Pr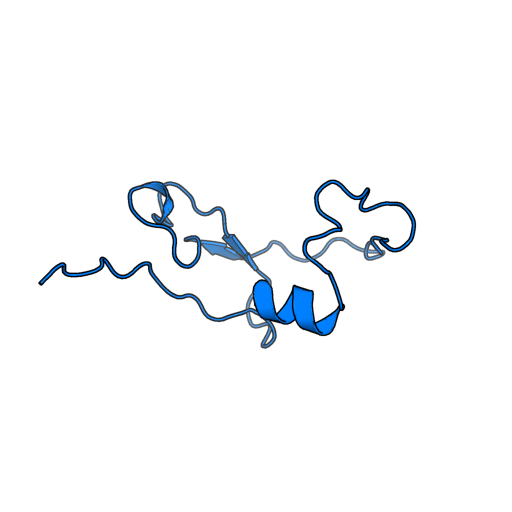otein AF-A0A399SWW2-F1 (afdb_monomer_lite)

Structure (mmCIF, N/CA/C/O backbone):
data_AF-A0A399SWW2-F1
#
_entry.id   AF-A0A399SWW2-F1
#
loop_
_atom_site.group_PDB
_atom_site.id
_atom_site.type_symbol
_atom_site.label_atom_id
_atom_site.label_alt_id
_atom_site.label_comp_id
_atom_site.label_asym_id
_atom_site.label_entity_id
_atom_site.label_seq_id
_atom_site.pdbx_PDB_ins_code
_atom_site.Cartn_x
_atom_site.Cartn_y
_atom_site.Cartn_z
_atom_site.occupancy
_atom_site.B_iso_or_equiv
_atom_site.auth_seq_id
_atom_site.auth_comp_id
_atom_site.auth_asym_id
_atom_site.auth_atom_id
_atom_site.pdbx_PDB_model_num
ATOM 1 N N . GLY A 1 1 ? -0.298 -7.335 -1.526 1.00 94.62 1 GLY A N 1
ATOM 2 C CA . GLY A 1 1 ? 0.557 -6.909 -0.388 1.00 94.62 1 GLY A CA 1
ATOM 3 C C . GLY A 1 1 ? 1.869 -6.377 -0.933 1.00 94.62 1 GLY A C 1
ATOM 4 O O . GLY A 1 1 ? 2.298 -6.928 -1.937 1.00 94.62 1 GLY A O 1
ATOM 5 N N . PRO A 1 2 ? 2.501 -5.358 -0.323 1.00 95.62 2 PRO A N 1
ATOM 6 C CA . PRO A 1 2 ? 3.482 -4.499 -1.003 1.00 95.62 2 PRO A CA 1
ATOM 7 C C . PRO A 1 2 ? 4.703 -5.255 -1.543 1.00 95.62 2 PRO A C 1
ATOM 9 O O . PRO A 1 2 ? 4.944 -5.237 -2.741 1.00 95.62 2 PRO A O 1
ATOM 12 N N . ALA A 1 3 ? 5.402 -6.028 -0.705 1.00 95.31 3 ALA A N 1
ATOM 13 C CA . ALA A 1 3 ? 6.567 -6.799 -1.157 1.00 95.31 3 ALA A CA 1
ATOM 14 C C . ALA A 1 3 ? 6.209 -7.887 -2.188 1.00 95.31 3 ALA A C 1
ATOM 16 O O . ALA A 1 3 ? 6.955 -8.125 -3.129 1.00 95.31 3 ALA A O 1
ATOM 17 N N . ARG A 1 4 ? 5.042 -8.534 -2.044 1.00 97.44 4 ARG A N 1
ATOM 18 C CA . ARG A 1 4 ? 4.570 -9.533 -3.021 1.00 97.44 4 ARG A CA 1
ATOM 19 C C . ARG A 1 4 ? 4.222 -8.903 -4.368 1.00 97.44 4 ARG A C 1
ATOM 21 O O . ARG A 1 4 ? 4.418 -9.554 -5.381 1.00 97.44 4 ARG A O 1
ATOM 28 N N . LEU A 1 5 ? 3.709 -7.671 -4.368 1.00 96.50 5 LEU A N 1
ATOM 29 C CA . LEU A 1 5 ? 3.418 -6.923 -5.590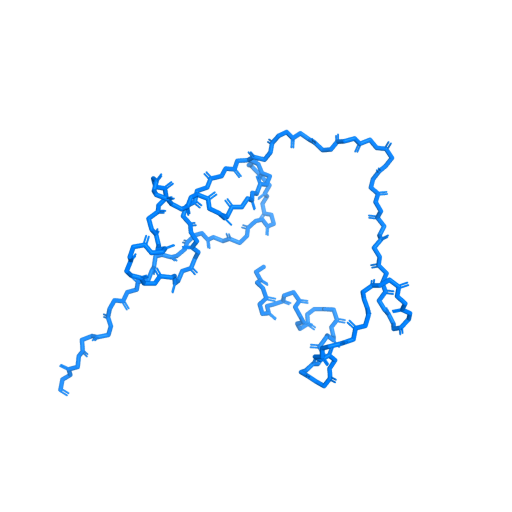 1.00 96.50 5 LEU A CA 1
ATOM 30 C C . LEU A 1 5 ? 4.711 -6.595 -6.340 1.00 96.50 5 LEU A C 1
ATOM 32 O O . LEU A 1 5 ? 4.794 -6.891 -7.523 1.00 96.50 5 LEU A O 1
ATOM 36 N N . ALA A 1 6 ? 5.725 -6.074 -5.640 1.00 97.00 6 ALA A N 1
ATOM 37 C CA . ALA A 1 6 ? 7.031 -5.798 -6.239 1.00 97.00 6 ALA A CA 1
ATOM 38 C C . ALA A 1 6 ? 7.635 -7.056 -6.886 1.00 97.00 6 ALA A C 1
ATOM 40 O O . ALA A 1 6 ? 8.043 -7.017 -8.039 1.00 97.00 6 ALA A O 1
ATOM 41 N N . VAL A 1 7 ? 7.593 -8.200 -6.189 1.00 98.12 7 VAL A N 1
ATOM 42 C CA . VAL A 1 7 ? 8.046 -9.487 -6.746 1.00 98.12 7 VAL A CA 1
ATOM 43 C C . VAL A 1 7 ? 7.219 -9.912 -7.962 1.00 98.12 7 VAL A C 1
ATOM 45 O O . VAL A 1 7 ? 7.792 -10.313 -8.967 1.00 98.12 7 VAL A O 1
ATOM 48 N N . ALA A 1 8 ? 5.887 -9.830 -7.889 1.00 98.00 8 ALA A N 1
ATOM 49 C CA . ALA A 1 8 ? 5.004 -10.258 -8.976 1.00 98.00 8 ALA A CA 1
ATOM 50 C C . ALA A 1 8 ? 5.188 -9.430 -10.257 1.00 98.00 8 ALA A C 1
ATOM 52 O O . ALA A 1 8 ? 5.054 -9.971 -11.349 1.00 98.00 8 ALA A O 1
ATOM 53 N N . LEU A 1 9 ? 5.503 -8.141 -10.113 1.00 96.31 9 LEU A N 1
ATOM 54 C CA . LEU A 1 9 ? 5.778 -7.232 -11.226 1.00 96.31 9 LEU A CA 1
ATOM 55 C C . LEU A 1 9 ? 7.255 -7.218 -11.649 1.00 96.31 9 LEU A C 1
ATOM 57 O O . LEU A 1 9 ? 7.596 -6.551 -12.617 1.00 96.31 9 LEU A O 1
ATOM 61 N N . GLY A 1 10 ? 8.133 -7.932 -10.938 1.00 97.19 10 GLY A N 1
ATOM 62 C CA . GLY A 1 10 ? 9.565 -7.940 -11.225 1.00 97.19 10 GLY A CA 1
ATOM 63 C C . GLY A 1 10 ? 10.265 -6.607 -10.946 1.00 97.19 10 GLY A C 1
ATOM 64 O O . GLY A 1 10 ? 11.244 -6.315 -11.617 1.00 97.19 10 GLY A O 1
ATOM 65 N N . ILE A 1 11 ? 9.785 -5.822 -9.975 1.00 97.31 11 ILE A N 1
ATOM 66 C CA . ILE A 1 11 ? 10.346 -4.517 -9.588 1.00 97.31 11 ILE A CA 1
ATOM 67 C C . ILE A 1 11 ? 11.570 -4.736 -8.682 1.00 97.31 11 ILE A C 1
ATOM 69 O O . ILE A 1 11 ? 11.400 -5.177 -7.535 1.00 97.31 11 ILE A O 1
ATOM 73 N N . PRO A 1 12 ? 12.799 -4.460 -9.153 1.00 96.88 12 PRO A N 1
ATOM 74 C CA . PRO A 1 12 ? 14.007 -4.601 -8.355 1.00 96.88 12 PRO A CA 1
ATOM 75 C C . PRO A 1 12 ? 14.254 -3.362 -7.482 1.00 96.88 12 PRO A C 1
ATOM 77 O O . PRO A 1 12 ? 13.714 -2.285 -7.708 1.00 96.88 12 PRO A O 1
ATOM 80 N N . LEU A 1 13 ? 15.149 -3.492 -6.498 1.00 96.88 13 LEU A N 1
ATOM 81 C CA . LEU A 1 13 ? 15.582 -2.353 -5.678 1.00 96.88 13 LEU A CA 1
ATOM 82 C C . LEU A 1 13 ? 16.363 -1.300 -6.487 1.00 96.88 13 LEU A C 1
ATOM 84 O O . LEU A 1 13 ? 16.395 -0.140 -6.099 1.00 96.88 13 LEU A O 1
ATOM 88 N N . SER A 1 14 ? 16.993 -1.697 -7.598 1.00 97.75 14 SER A N 1
ATOM 89 C CA . SER A 1 14 ? 17.746 -0.795 -8.483 1.00 97.75 14 SER A CA 1
ATOM 90 C C . SER A 1 14 ? 16.885 0.266 -9.161 1.00 97.75 14 SER A C 1
ATOM 92 O O . SER A 1 14 ? 17.436 1.225 -9.688 1.00 97.75 14 SER A O 1
ATOM 94 N N . ASP A 1 15 ? 15.565 0.095 -9.138 1.00 97.31 15 ASP A N 1
ATOM 95 C CA . ASP A 1 15 ? 14.617 1.019 -9.754 1.00 97.31 15 ASP A CA 1
ATOM 96 C C . ASP A 1 15 ? 14.185 2.128 -8.783 1.00 97.31 15 ASP A C 1
ATOM 98 O O . ASP A 1 15 ? 13.272 2.899 -9.073 1.00 97.31 15 ASP A O 1
ATOM 102 N N . ASP A 1 16 ? 14.835 2.234 -7.620 1.00 97.00 16 ASP A N 1
ATOM 103 C CA . ASP A 1 16 ? 14.642 3.365 -6.718 1.00 97.00 16 ASP A CA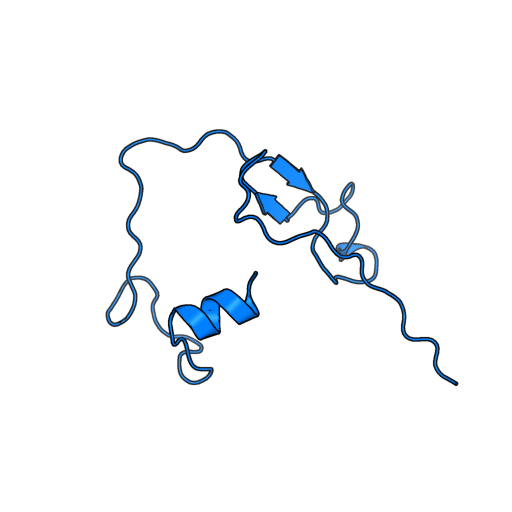 1
ATOM 104 C C . ASP A 1 16 ? 14.929 4.696 -7.435 1.00 97.00 16 ASP A C 1
ATOM 106 O O . ASP A 1 16 ? 15.962 4.878 -8.082 1.00 97.00 16 ASP A O 1
ATOM 110 N N . GLY A 1 17 ? 13.979 5.626 -7.340 1.00 96.69 17 GLY A N 1
ATOM 111 C CA . GLY A 1 17 ? 14.013 6.904 -8.053 1.00 96.69 17 GLY A CA 1
ATOM 112 C C . GLY A 1 17 ? 13.623 6.851 -9.536 1.00 96.69 17 GLY A C 1
ATOM 113 O O . GLY A 1 17 ? 13.634 7.902 -10.180 1.00 96.69 17 GLY A O 1
ATOM 114 N N . ALA A 1 18 ? 13.261 5.687 -10.089 1.00 96.94 18 ALA A N 1
ATOM 115 C CA . ALA A 1 18 ? 12.768 5.602 -11.461 1.00 96.94 18 ALA A CA 1
ATOM 116 C C . ALA A 1 18 ? 11.471 6.422 -11.650 1.00 96.94 18 ALA A C 1
ATOM 118 O O . ALA A 1 18 ? 10.614 6.443 -10.758 1.00 96.94 18 ALA A O 1
ATOM 119 N N . PRO A 1 19 ? 11.298 7.090 -12.806 1.00 96.44 19 PRO A N 1
ATOM 120 C CA . PRO A 1 19 ? 10.035 7.735 -13.143 1.00 96.44 19 PRO A CA 1
ATOM 121 C C . PRO A 1 19 ? 8.926 6.685 -13.273 1.00 96.44 19 PRO A C 1
ATOM 123 O O . PRO A 1 19 ? 9.145 5.597 -13.803 1.00 96.44 19 PRO A O 1
ATOM 126 N N . LEU A 1 20 ? 7.726 7.015 -12.796 1.00 93.81 20 LEU A N 1
ATOM 127 C CA . LEU A 1 20 ? 6.574 6.105 -12.845 1.00 93.81 20 LEU A CA 1
ATOM 128 C C . LEU A 1 20 ? 5.711 6.297 -14.105 1.00 93.81 20 LEU A C 1
ATOM 130 O O . LEU A 1 20 ? 4.818 5.497 -14.374 1.00 93.81 20 LEU A O 1
ATOM 134 N N 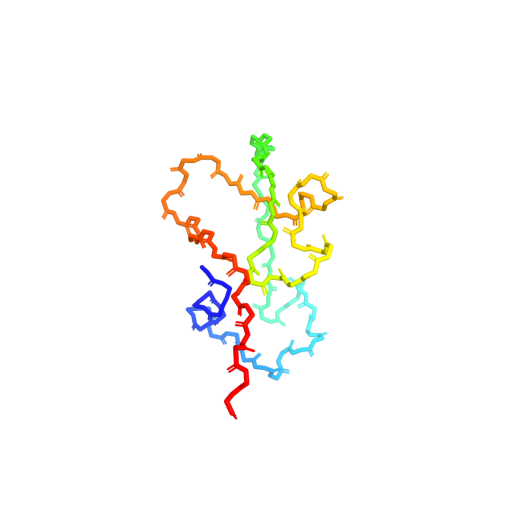. ASP A 1 21 ? 5.975 7.357 -14.862 1.00 95.31 21 ASP A N 1
ATOM 135 C CA . ASP A 1 21 ? 5.303 7.771 -16.095 1.00 95.31 21 ASP A CA 1
ATOM 136 C C . ASP A 1 21 ? 6.191 7.596 -17.341 1.00 95.31 21 ASP A C 1
ATOM 138 O O . ASP A 1 21 ? 5.919 8.164 -18.399 1.00 95.31 21 ASP A O 1
ATOM 142 N N . ALA A 1 22 ? 7.252 6.794 -17.230 1.00 95.38 22 ALA A N 1
ATOM 143 C CA . ALA A 1 22 ? 8.128 6.442 -18.337 1.00 95.38 22 ALA A CA 1
ATOM 144 C C . ALA A 1 22 ? 8.618 4.993 -18.224 1.00 95.38 22 ALA A C 1
ATOM 146 O O . ALA A 1 22 ? 8.734 4.436 -17.133 1.00 95.38 22 ALA A O 1
ATOM 147 N N . SER A 1 23 ? 8.953 4.402 -19.377 1.00 94.75 23 SER A N 1
ATOM 148 C CA . SER A 1 23 ? 9.440 3.021 -19.485 1.00 94.75 23 SER A CA 1
ATOM 149 C C . SER A 1 23 ? 10.522 2.697 -18.434 1.00 94.75 23 SER A C 1
ATOM 151 O O . SER A 1 23 ? 11.483 3.460 -18.319 1.00 94.75 23 SER A O 1
ATOM 153 N N . PRO A 1 24 ? 10.432 1.549 -17.730 1.00 94.88 24 PRO A N 1
ATOM 154 C CA . PRO A 1 24 ? 9.494 0.444 -17.965 1.00 94.88 24 PRO A CA 1
ATOM 155 C C . PRO A 1 24 ? 8.130 0.602 -17.268 1.00 94.88 24 PRO A C 1
ATOM 157 O O . PRO A 1 24 ? 7.304 -0.304 -17.354 1.00 94.88 24 PRO A O 1
ATOM 160 N N . TYR A 1 25 ? 7.889 1.720 -16.580 1.00 96.44 25 TYR A N 1
ATOM 161 C CA . TYR A 1 25 ? 6.678 1.960 -15.804 1.00 96.44 25 T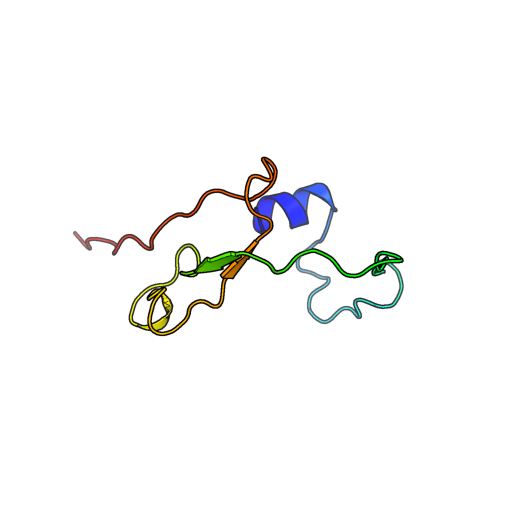YR A CA 1
ATOM 162 C C . TYR A 1 25 ? 5.645 2.780 -16.573 1.00 96.44 25 TYR A C 1
ATOM 164 O O . TYR A 1 25 ? 5.963 3.601 -17.433 1.00 96.44 25 TYR A O 1
ATOM 172 N N . ALA A 1 26 ? 4.382 2.540 -16.246 1.00 95.25 26 ALA A N 1
ATOM 173 C CA . ALA A 1 26 ? 3.261 3.346 -16.688 1.00 95.25 26 ALA A CA 1
ATOM 174 C C . ALA A 1 26 ? 2.122 3.221 -15.674 1.00 95.25 26 ALA A C 1
ATOM 176 O O . ALA A 1 26 ? 2.023 2.229 -14.943 1.00 95.25 26 ALA A O 1
ATOM 177 N N . PHE A 1 27 ? 1.238 4.214 -15.670 1.00 92.12 27 PHE A N 1
ATOM 178 C CA . PHE A 1 27 ? -0.034 4.153 -14.968 1.00 92.12 27 PHE A CA 1
ATOM 179 C C . PHE A 1 27 ? -1.181 4.243 -15.964 1.00 92.12 27 PHE A C 1
ATOM 181 O O . PHE A 1 27 ? -1.329 5.254 -16.647 1.00 92.12 27 PHE A O 1
ATOM 188 N N . ASP A 1 28 ? -2.028 3.218 -15.969 1.00 90.88 28 ASP A N 1
ATOM 189 C CA . ASP A 1 28 ? -3.308 3.253 -16.663 1.00 90.88 28 ASP A CA 1
ATOM 190 C C . ASP A 1 28 ? -4.380 3.734 -15.685 1.00 90.88 28 ASP A C 1
ATOM 192 O O . ASP A 1 28 ? -4.692 3.075 -14.687 1.00 90.88 28 ASP A O 1
ATOM 196 N N . LEU A 1 29 ? -4.917 4.925 -15.945 1.00 89.38 29 LEU A N 1
ATOM 197 C CA . LEU A 1 29 ? -6.011 5.477 -15.155 1.00 89.38 29 LEU A CA 1
ATOM 198 C C . LEU A 1 29 ? -7.351 4.932 -15.669 1.00 89.38 29 LEU A C 1
ATOM 200 O O . LEU A 1 29 ? -7.531 4.808 -16.879 1.00 89.38 29 LEU A O 1
ATOM 204 N N . PRO A 1 30 ? -8.307 4.622 -14.776 1.00 88.44 30 PRO A N 1
ATOM 205 C CA . PRO A 1 30 ? -9.639 4.215 -15.198 1.00 88.44 30 PRO A CA 1
ATOM 206 C C . PRO A 1 30 ? -10.386 5.385 -15.854 1.00 88.44 30 PRO A C 1
ATOM 208 O O . PRO A 1 30 ? -10.250 6.532 -15.428 1.00 88.44 30 PRO A O 1
ATOM 211 N N . ASP A 1 31 ? -11.250 5.078 -16.824 1.00 91.25 31 ASP A N 1
ATOM 212 C CA . ASP A 1 31 ? -12.074 6.078 -17.527 1.00 91.25 31 ASP A CA 1
ATOM 213 C C . ASP A 1 31 ? -13.089 6.785 -16.611 1.00 91.25 31 ASP A C 1
ATOM 215 O O . ASP A 1 31 ? -13.578 7.872 -16.922 1.00 91.25 31 ASP A O 1
ATOM 219 N N . ALA A 1 32 ? -13.426 6.167 -15.475 1.00 89.62 32 ALA A N 1
ATOM 220 C CA . ALA A 1 32 ? -14.364 6.690 -14.493 1.00 89.62 32 ALA A CA 1
ATOM 221 C C . ALA A 1 32 ? -13.747 6.713 -13.083 1.00 89.62 32 ALA A C 1
ATOM 223 O O . ALA A 1 32 ? -12.948 5.834 -12.742 1.00 89.62 32 ALA A O 1
ATOM 224 N N . PRO A 1 33 ? -14.146 7.671 -12.223 1.00 82.88 33 PRO A N 1
ATOM 225 C CA . PRO A 1 33 ? -13.707 7.706 -10.835 1.00 82.88 33 PRO A CA 1
ATOM 226 C C . PRO A 1 33 ? -14.076 6.425 -10.081 1.00 82.88 33 PRO A C 1
ATOM 228 O O . PRO A 1 33 ? -15.198 5.926 -10.178 1.00 82.88 33 PRO A O 1
ATOM 231 N N . LEU A 1 34 ? -13.142 5.926 -9.273 1.00 80.56 34 LEU A N 1
ATOM 232 C CA . LEU A 1 34 ? -13.413 4.831 -8.348 1.00 80.56 34 LEU A CA 1
ATOM 233 C C . LEU A 1 34 ? -14.304 5.310 -7.194 1.00 80.56 34 LEU A C 1
ATOM 235 O O . LEU A 1 34 ? -14.284 6.483 -6.813 1.00 80.56 34 LEU A O 1
ATOM 239 N N . ALA A 1 35 ? -15.069 4.382 -6.613 1.00 82.62 35 ALA A N 1
ATOM 240 C CA . ALA A 1 35 ? -15.826 4.646 -5.395 1.00 82.62 35 ALA A CA 1
ATOM 241 C C . ALA A 1 35 ? -14.908 5.159 -4.273 1.00 82.62 35 ALA A C 1
ATOM 243 O O . ALA A 1 35 ? -13.718 4.833 -4.226 1.00 82.62 35 ALA A O 1
ATOM 244 N N . LEU A 1 36 ? -15.480 5.937 -3.345 1.00 84.75 36 LEU A N 1
ATOM 245 C CA . LEU A 1 36 ? -14.739 6.436 -2.189 1.00 84.75 36 LEU A CA 1
ATOM 246 C C . LEU A 1 36 ? -14.092 5.261 -1.432 1.00 84.75 36 LEU A C 1
ATOM 248 O O . LEU A 1 36 ? -14.791 4.304 -1.082 1.00 84.75 36 LEU A O 1
ATOM 252 N N . PRO A 1 37 ? -12.773 5.307 -1.175 1.00 92.94 37 PRO A N 1
ATOM 253 C CA . PRO A 1 37 ? -12.091 4.220 -0.495 1.00 92.94 37 PRO A CA 1
ATOM 254 C C . PRO A 1 37 ? -12.484 4.175 0.985 1.00 92.94 37 PRO A C 1
ATOM 256 O O . PRO A 1 37 ? -12.760 5.204 1.605 1.00 92.94 37 PRO A O 1
ATOM 259 N N . ALA A 1 38 ? -12.417 2.987 1.587 1.00 95.88 38 ALA A N 1
ATOM 260 C CA . ALA A 1 38 ? -12.320 2.894 3.040 1.00 95.88 38 ALA A CA 1
ATOM 261 C C . ALA A 1 38 ? -10.935 3.373 3.499 1.00 95.88 38 ALA A C 1
ATOM 263 O O . ALA A 1 38 ? -9.957 3.277 2.752 1.00 95.88 38 ALA A O 1
ATOM 264 N N . SER A 1 39 ? -10.851 3.867 4.735 1.00 97.12 39 SER A N 1
ATOM 265 C CA . SER A 1 39 ? -9.612 4.356 5.338 1.00 97.12 39 SER A CA 1
ATOM 266 C C . SER A 1 39 ? -9.402 3.820 6.756 1.00 97.12 39 SER A C 1
ATOM 268 O O . SER A 1 39 ? -10.334 3.341 7.405 1.00 97.12 39 SER A O 1
ATOM 270 N N . GLY A 1 40 ? -8.155 3.837 7.237 1.00 97.06 40 GLY A N 1
ATOM 271 C CA . GLY A 1 40 ? -7.822 3.288 8.550 1.00 97.06 40 GLY A CA 1
ATOM 272 C C . GLY A 1 40 ? -6.321 3.191 8.844 1.00 97.06 40 GLY A C 1
ATOM 273 O O . GLY A 1 40 ? -5.505 3.787 8.134 1.00 97.06 40 GLY A O 1
ATOM 274 N N . PRO A 1 41 ? -5.934 2.447 9.899 1.00 97.31 41 PRO A N 1
ATOM 275 C CA . PRO A 1 41 ? -4.557 2.395 10.376 1.00 97.31 41 PRO A CA 1
ATOM 276 C C . PRO A 1 41 ? -3.608 1.761 9.355 1.00 97.31 41 PRO A C 1
ATOM 278 O O . PRO A 1 41 ? -3.946 0.808 8.643 1.00 97.31 41 PRO A O 1
ATOM 281 N N . ARG A 1 42 ? -2.369 2.255 9.327 1.00 97.00 42 ARG A N 1
ATOM 282 C CA . ARG A 1 42 ? -1.297 1.688 8.498 1.00 97.00 42 ARG A CA 1
ATOM 283 C C . ARG A 1 42 ? -0.819 0.342 9.047 1.00 97.00 42 ARG A C 1
ATOM 285 O O . ARG A 1 42 ? -0.825 0.097 10.250 1.00 97.00 42 ARG A O 1
ATOM 292 N N . VAL A 1 43 ? -0.396 -0.543 8.146 1.00 96.62 43 VAL A N 1
ATOM 293 C CA . VAL A 1 43 ? 0.075 -1.896 8.488 1.00 96.62 43 VAL A CA 1
ATOM 294 C C . VAL A 1 43 ? 1.493 -1.830 9.049 1.00 96.62 43 VAL A C 1
ATOM 296 O O . VAL A 1 43 ? 2.364 -1.224 8.433 1.00 96.62 43 VAL A O 1
ATOM 299 N N . GLY A 1 44 ? 1.739 -2.481 10.187 1.00 95.31 44 GLY A N 1
ATOM 300 C CA . GLY A 1 44 ? 3.083 -2.644 10.752 1.00 95.31 44 GLY A CA 1
ATOM 3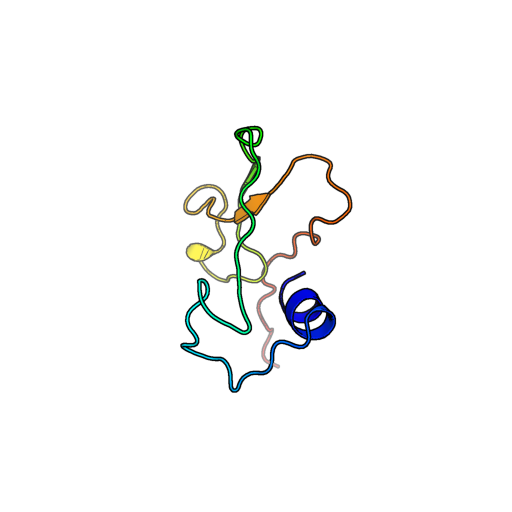01 C C . GLY A 1 44 ? 3.757 -1.362 11.258 1.00 95.31 44 GLY A C 1
ATOM 302 O O . GLY A 1 44 ? 4.944 -1.398 11.568 1.00 95.31 44 GLY A O 1
ATOM 303 N N . VAL A 1 45 ? 3.028 -0.247 11.371 1.00 96.00 45 VAL A N 1
ATOM 304 C CA . VAL A 1 45 ? 3.564 1.033 11.860 1.00 96.00 45 VAL A CA 1
ATOM 305 C C . VAL A 1 45 ? 3.424 1.121 13.379 1.00 96.00 45 VAL A C 1
ATOM 307 O O . VAL A 1 45 ? 2.354 0.856 13.926 1.00 96.00 45 VAL A O 1
ATOM 310 N N . SER A 1 46 ? 4.513 1.475 14.061 1.00 93.25 46 SER A N 1
ATOM 311 C CA . SER A 1 46 ? 4.561 1.644 15.515 1.00 93.25 46 SER A CA 1
ATOM 312 C C . SER A 1 46 ? 4.206 3.070 15.955 1.00 93.25 46 SER A C 1
ATOM 314 O O . SER A 1 46 ? 4.206 4.013 15.161 1.00 93.25 46 SER A O 1
ATOM 316 N N . GLY A 1 47 ? 3.927 3.227 17.253 1.00 92.12 47 GLY A N 1
ATOM 317 C CA . GLY A 1 47 ? 3.695 4.531 17.876 1.00 92.12 47 GLY A CA 1
ATOM 318 C C . GLY A 1 47 ? 2.449 5.257 17.348 1.00 92.12 47 GLY A C 1
ATOM 319 O O . GLY A 1 47 ? 1.566 4.623 16.763 1.00 92.12 47 GLY A O 1
ATOM 320 N N . PRO A 1 48 ? 2.372 6.591 17.530 1.00 93.44 48 PRO A N 1
ATOM 321 C CA . PRO A 1 48 ? 1.220 7.388 17.109 1.00 93.44 48 PRO A CA 1
ATOM 322 C C . PRO A 1 48 ? 0.874 7.201 15.633 1.00 93.44 48 PRO A C 1
ATOM 324 O O . PRO A 1 48 ? -0.299 7.135 15.294 1.00 93.44 48 PRO A O 1
ATOM 327 N N . GLY A 1 49 ? 1.878 7.014 14.769 1.00 92.56 49 GLY A N 1
ATOM 328 C CA . GLY A 1 49 ? 1.683 6.820 13.333 1.00 92.56 49 GLY A CA 1
ATOM 329 C C . GLY A 1 49 ? 0.878 5.569 12.947 1.00 92.56 49 GLY A C 1
ATOM 330 O O . GLY A 1 49 ? 0.390 5.503 11.816 1.00 92.56 49 GLY A O 1
ATOM 331 N N . GLY A 1 50 ? 0.735 4.594 13.848 1.00 93.44 50 GLY A N 1
ATOM 332 C CA . GLY A 1 50 ? -0.116 3.418 13.654 1.00 93.44 50 GLY A CA 1
ATOM 333 C C . GLY A 1 50 ? -1.588 3.637 14.022 1.00 93.44 50 GLY A C 1
ATOM 334 O O . GLY A 1 50 ? -2.408 2.770 13.724 1.00 93.44 50 GLY A O 1
ATOM 335 N N . SER A 1 51 ? -1.937 4.763 14.656 1.00 94.50 51 SER A N 1
ATOM 336 C CA . SER A 1 51 ? -3.314 5.061 15.062 1.00 94.50 51 SER A CA 1
ATOM 337 C C . SER A 1 51 ? -4.202 5.325 13.849 1.00 94.50 51 SER A C 1
ATOM 339 O O . SER A 1 51 ? -3.921 6.215 13.049 1.00 94.50 51 SER A O 1
ATOM 341 N N . GLY A 1 52 ? -5.300 4.575 13.741 1.00 94.50 52 GLY A N 1
ATOM 342 C CA . GLY A 1 52 ? -6.325 4.799 12.722 1.00 94.50 52 GLY A CA 1
ATOM 343 C C . GLY A 1 52 ? -7.188 6.031 12.989 1.00 94.50 52 GLY A C 1
ATOM 344 O O . GLY A 1 52 ? -7.807 6.530 12.063 1.00 94.50 52 GLY A O 1
ATOM 345 N N . GLU A 1 53 ? -7.208 6.539 14.220 1.00 95.75 53 GLU A N 1
ATOM 346 C CA . GLU A 1 53 ? -7.950 7.754 14.575 1.00 95.75 53 GLU A CA 1
ATOM 347 C C . GLU A 1 53 ? -7.147 9.010 14.231 1.00 95.75 53 GLU A C 1
ATOM 349 O O . GLU A 1 53 ? -7.680 9.956 13.661 1.00 95.75 53 GLU A O 1
ATOM 354 N N . LEU A 1 54 ? -5.844 9.005 14.540 1.00 96.56 54 LEU A N 1
ATOM 355 C CA . LEU A 1 54 ? -4.963 10.151 14.292 1.00 96.56 54 LEU A CA 1
ATOM 356 C C . LEU A 1 54 ? -4.423 10.168 12.856 1.00 96.56 54 LEU A C 1
ATOM 358 O O . LEU A 1 54 ? -4.247 11.234 12.273 1.00 96.56 54 LEU A O 1
ATOM 362 N N . PHE A 1 55 ? -4.142 8.990 12.288 1.00 96.62 55 PHE A N 1
ATOM 363 C CA . PHE A 1 55 ? -3.511 8.841 10.975 1.00 96.62 55 PHE A CA 1
ATOM 364 C C . PHE A 1 55 ? -4.169 7.715 10.151 1.00 96.62 55 PHE A C 1
ATOM 366 O O . PHE A 1 55 ? -3.526 6.687 9.889 1.00 96.62 55 PHE A O 1
ATOM 373 N N . PRO A 1 56 ? -5.426 7.895 9.687 1.00 96.62 56 PRO A N 1
ATOM 374 C CA . PRO A 1 56 ? -6.144 6.945 8.825 1.00 96.62 56 PRO A CA 1
ATOM 375 C C . PRO A 1 56 ? -5.592 6.898 7.384 1.00 96.62 56 PRO A C 1
ATOM 377 O O . PRO A 1 56 ? -6.330 6.937 6.406 1.00 96.62 56 PRO A O 1
ATOM 380 N N . TRP A 1 57 ? -4.272 6.848 7.218 1.00 96.19 57 TRP A N 1
ATOM 381 C CA . TRP A 1 57 ? -3.584 7.034 5.935 1.00 96.19 57 TRP A CA 1
ATOM 382 C C . TRP A 1 57 ? -3.353 5.739 5.152 1.00 96.19 57 TRP A C 1
ATOM 384 O O . TRP A 1 57 ? -2.480 5.673 4.287 1.00 96.19 57 TRP A O 1
ATOM 394 N N . ARG A 1 58 ? -4.101 4.680 5.457 1.00 96.81 58 ARG A N 1
ATOM 395 C CA . ARG A 1 58 ? -4.205 3.507 4.589 1.00 96.81 58 ARG A CA 1
ATOM 396 C C . ARG A 1 58 ? -5.573 3.529 3.929 1.00 96.81 58 ARG A C 1
ATOM 398 O O . ARG A 1 58 ? -6.564 3.518 4.644 1.00 96.81 58 ARG A O 1
ATOM 405 N N . PHE A 1 59 ? -5.605 3.475 2.602 1.00 95.75 59 PHE A N 1
ATOM 406 C CA . PHE A 1 59 ? -6.828 3.479 1.797 1.00 95.75 59 PHE A CA 1
ATOM 407 C C . PHE A 1 59 ? -6.995 2.141 1.066 1.00 95.75 59 PHE A C 1
ATOM 409 O O . PHE A 1 59 ? -5.994 1.542 0.663 1.00 95.75 59 PHE A O 1
ATOM 416 N N . TRP A 1 60 ? -8.226 1.637 0.929 1.00 95.31 60 TRP A N 1
ATOM 417 C CA . TRP A 1 60 ? -8.511 0.388 0.202 1.00 95.31 60 TRP A CA 1
ATOM 418 C C . TRP A 1 60 ? -9.945 0.315 -0.339 1.00 95.31 60 TRP A C 1
ATOM 420 O O . TRP A 1 60 ? -10.833 1.035 0.119 1.00 95.31 60 TRP A O 1
ATOM 430 N N . VAL A 1 61 ? -10.172 -0.599 -1.287 1.00 93.19 61 VAL A N 1
ATOM 431 C CA . VAL A 1 61 ? -11.499 -0.911 -1.838 1.00 93.19 61 VAL A CA 1
ATOM 432 C C . VAL A 1 61 ? -12.250 -1.840 -0.871 1.00 93.19 61 VAL A C 1
ATOM 434 O O . VAL A 1 61 ? -11.755 -2.933 -0.576 1.00 93.19 61 VAL A O 1
ATOM 437 N N . PRO A 1 62 ? -13.418 -1.444 -0.330 1.00 93.50 62 PRO A N 1
ATOM 438 C CA . PRO A 1 62 ? -14.185 -2.291 0.581 1.00 93.50 62 PRO A CA 1
ATOM 439 C C . PRO A 1 62 ? -14.595 -3.617 -0.070 1.00 93.50 62 PRO A C 1
ATOM 441 O O . PRO A 1 62 ? -15.119 -3.632 -1.177 1.00 93.50 62 PRO A O 1
ATOM 444 N N . GLY A 1 63 ? -14.381 -4.733 0.630 1.00 92.50 63 GLY A N 1
ATOM 445 C CA . GLY A 1 63 ? -14.794 -6.066 0.171 1.00 92.50 63 GLY A CA 1
ATOM 446 C C . GLY A 1 63 ? -13.925 -6.695 -0.924 1.00 92.50 63 GLY A C 1
ATOM 447 O O . GLY A 1 63 ? -14.132 -7.863 -1.240 1.00 92.50 63 GLY A O 1
ATOM 448 N N . ASP A 1 64 ? -12.938 -5.979 -1.467 1.00 93.69 64 ASP A N 1
ATOM 449 C CA . ASP A 1 64 ? -12.056 -6.523 -2.499 1.00 93.69 64 ASP A CA 1
ATOM 450 C C . ASP A 1 64 ? -11.114 -7.600 -1.906 1.00 93.69 64 ASP A C 1
ATOM 452 O O . ASP A 1 64 ? -10.326 -7.304 -0.996 1.00 93.69 64 ASP A O 1
ATOM 456 N N . PRO A 1 65 ? -11.161 -8.853 -2.406 1.00 96.00 65 PRO A N 1
ATOM 457 C CA . PRO A 1 65 ? -10.392 -9.968 -1.852 1.00 96.00 65 PRO A CA 1
ATOM 458 C C . PRO A 1 65 ? -8.880 -9.855 -2.097 1.00 96.00 65 PRO A C 1
ATOM 460 O O . PRO A 1 65 ? -8.100 -10.591 -1.487 1.00 96.00 65 PRO A O 1
ATOM 463 N N . THR A 1 66 ? -8.440 -8.950 -2.974 1.00 95.50 66 THR A N 1
ATOM 464 C CA . THR A 1 66 ? -7.019 -8.711 -3.269 1.00 95.50 66 THR A CA 1
ATOM 465 C C . THR A 1 66 ? -6.350 -7.786 -2.247 1.00 95.50 66 THR A C 1
ATOM 467 O O . THR A 1 66 ? -5.112 -7.745 -2.149 1.00 95.50 66 THR A O 1
ATOM 470 N N . VAL A 1 67 ? -7.140 -7.075 -1.432 1.00 96.56 67 VAL A N 1
ATOM 471 C CA . VAL A 1 67 ? -6.631 -6.184 -0.385 1.00 96.56 67 VAL A CA 1
ATOM 472 C C . VAL A 1 67 ? -5.845 -6.997 0.636 1.00 96.56 67 VAL A C 1
ATOM 474 O O . VAL A 1 67 ? -6.346 -7.916 1.280 1.00 96.56 67 VAL A O 1
ATOM 477 N N . SER A 1 68 ? -4.574 -6.637 0.830 1.00 96.62 68 SER A N 1
ATOM 478 C CA . SER A 1 68 ? -3.740 -7.343 1.802 1.00 96.62 68 SER A CA 1
ATOM 479 C C . SER A 1 68 ? -4.275 -7.174 3.227 1.00 96.62 68 SER A C 1
ATOM 481 O O . SER A 1 68 ? -4.642 -6.049 3.591 1.00 96.62 68 SER A O 1
ATOM 483 N N . PRO A 1 69 ? -4.231 -8.233 4.058 1.00 95.00 69 PRO A N 1
ATOM 484 C CA . PRO A 1 69 ? -4.774 -8.203 5.410 1.00 95.00 69 PRO A CA 1
ATOM 485 C C . PRO A 1 69 ? -4.071 -7.158 6.278 1.00 95.00 69 PRO A C 1
ATOM 487 O O . PRO A 1 69 ? -2.857 -6.954 6.174 1.00 95.00 69 PRO A O 1
ATOM 490 N N . TYR A 1 70 ? -4.833 -6.522 7.168 1.00 95.69 70 TYR A N 1
ATOM 491 C CA . TYR A 1 70 ? -4.273 -5.632 8.178 1.00 95.69 70 TYR A CA 1
ATOM 492 C C . TYR A 1 70 ? -3.469 -6.431 9.212 1.00 95.69 70 TYR A C 1
ATOM 494 O O . TYR A 1 70 ? -3.888 -7.500 9.658 1.00 95.69 70 TYR A O 1
ATOM 502 N N . ARG A 1 71 ? -2.305 -5.905 9.599 1.00 94.88 71 ARG A N 1
ATOM 503 C CA . ARG A 1 71 ? -1.472 -6.436 10.682 1.00 94.88 71 ARG A CA 1
ATOM 504 C C . ARG A 1 71 ? -0.954 -5.268 11.511 1.00 94.88 71 ARG A C 1
ATOM 506 O O . ARG A 1 71 ? -0.260 -4.401 10.977 1.00 94.88 71 ARG A O 1
ATOM 513 N N . ALA A 1 72 ? -1.292 -5.247 12.795 1.00 93.62 72 ALA A N 1
ATOM 514 C CA . ALA A 1 72 ? -0.763 -4.259 13.726 1.00 93.62 72 ALA A CA 1
ATOM 515 C C . ALA A 1 72 ? 0.746 -4.466 13.937 1.00 93.62 72 ALA A C 1
ATOM 517 O O . ALA A 1 72 ? 1.255 -5.585 13.823 1.00 93.62 72 ALA A O 1
ATOM 518 N N . HIS A 1 73 ? 1.465 -3.391 14.259 1.00 91.81 73 HIS A N 1
ATOM 519 C CA . HIS A 1 73 ? 2.831 -3.518 14.755 1.00 91.81 73 HIS A CA 1
ATOM 520 C C . HIS A 1 73 ? 2.828 -4.259 16.098 1.00 91.81 73 HIS A C 1
ATOM 522 O O . HIS A 1 73 ? 2.098 -3.884 17.014 1.00 91.81 73 HIS A O 1
ATOM 528 N N . VAL A 1 74 ? 3.689 -5.267 16.237 1.00 89.81 74 VAL A N 1
ATOM 529 C CA . VAL A 1 74 ? 3.889 -5.996 17.493 1.00 89.81 74 VAL A CA 1
ATOM 530 C C . VAL A 1 74 ? 5.249 -5.589 18.070 1.00 89.81 74 VAL A C 1
ATOM 532 O O . VAL A 1 74 ? 6.268 -5.861 17.430 1.00 89.81 74 VAL A O 1
ATOM 535 N N . PRO A 1 75 ? 5.306 -4.932 19.247 1.00 83.50 75 PRO A N 1
ATOM 536 C CA . PRO A 1 75 ? 6.571 -4.587 19.886 1.00 83.50 75 PRO A CA 1
ATOM 537 C C . PRO A 1 75 ? 7.451 -5.821 20.093 1.00 83.50 75 PRO A C 1
ATOM 539 O O . PRO A 1 75 ? 7.009 -6.837 20.630 1.00 83.50 75 PRO A O 1
ATOM 542 N N . ARG A 1 76 ? 8.723 -5.734 19.691 1.00 83.06 76 ARG A N 1
ATOM 543 C CA . ARG A 1 76 ? 9.706 -6.777 20.000 1.00 83.06 76 ARG A CA 1
ATOM 544 C C . ARG A 1 76 ? 10.028 -6.741 21.491 1.00 83.06 76 ARG A C 1
ATOM 546 O O . ARG A 1 76 ? 10.665 -5.799 21.957 1.00 83.06 76 ARG A O 1
ATOM 553 N N . ILE A 1 77 ? 9.652 -7.795 22.211 1.00 84.62 77 ILE A N 1
ATOM 554 C CA . ILE A 1 77 ? 10.149 -8.049 23.566 1.00 84.62 77 ILE A CA 1
ATOM 555 C C . ILE A 1 77 ? 11.640 -8.380 23.439 1.00 84.62 77 ILE A C 1
ATOM 557 O O . ILE A 1 77 ? 12.003 -9.392 22.837 1.00 84.62 77 ILE A O 1
ATOM 561 N N . ARG A 1 78 ? 12.512 -7.506 23.950 1.00 78.81 78 ARG A N 1
ATOM 562 C CA . ARG A 1 78 ? 13.943 -7.811 24.089 1.00 78.81 78 ARG A CA 1
ATOM 563 C C . ARG A 1 78 ? 14.093 -8.738 25.301 1.00 78.81 78 ARG A C 1
ATOM 565 O O . ARG A 1 78 ? 13.635 -8.373 26.380 1.00 78.81 78 ARG A O 1
ATOM 572 N N . ARG A 1 79 ? 14.641 -9.936 25.088 1.00 67.50 79 ARG A N 1
ATOM 573 C CA . ARG A 1 79 ? 15.112 -10.831 26.155 1.00 67.50 79 ARG A CA 1
ATOM 574 C C . ARG A 1 79 ? 16.589 -10.580 26.396 1.00 67.50 79 ARG A C 1
ATOM 576 O O . ARG A 1 79 ? 17.262 -10.232 25.399 1.00 67.50 79 ARG A O 1
#

Sequence (79 aa):
GPARLAVALGIPLSDDGAPLDASPYAFDLPDAPLALPASGPRVGVSGPGGSGELFPWRFWVPGDPTVSPYRAHVPRIRR

Foldseek 3Di:
DVVVVCVVVVPDPVCVVPDQPDPPHHDDDDPDDDDFWDFAADAQDDDPNRHRVNHRPDTHHPPDPPDDDGHYHDDDDDD

Organism: NCBI:txid2301718

InterPro domains:
  IPR003180 Methylpurine-DNA glycosylase [PF02245] (1-65)
  IPR011034 Formyl transferase-like, C-terminal domain superfamily [SSF50486] (1-73)
  IPR036995 Methylpurine-DNA glycosylase superfamily [G3DSA:3.10.300.10] (1-77)

pLDDT: mean 93.44, std 5.24, range [67.5, 98.12]

Secondary structure (DSSP, 8-state):
-HHHHHHHHT--GGGTT--SSSTT------SSPPPPPEEEPPTT--SGGG-TTT---EEE-TT-TTSPPP---------

Radius of gyration: 16.09 Å; chains: 1; bounding box: 34×21×46 Å